Protein AF-B2L511-F1 (afdb_monomer)

Mean predicted aligned error: 5.23 Å

Sequence (36 aa):
RFLPSPVVIKKRIEGLIEREYLARTPEDRKVYTYVA

InterPro domains:
  IPR016157 Cullin, conserved site [PS01256] (9-36)
  IPR036388 Winged helix-like DNA-binding domain superfamily [G3DSA:1.10.10.10] (1-36)
  IPR036390 Winged helix DNA-binding domain superfamily [SSF46785] (1-36)

Foldseek 3Di:
DDDDDVVVVVVVVVVCVVVVQWDQDPVDNVDIDGGD

Radius of gyration: 10.98 Å; Cα contacts (8 Å, |Δi|>4): 30; chains: 1; bounding box: 20×17×34 Å

Organism: Xenopus borealis (NCBI:txid8354)

pLDDT: mean 86.0, std 5.94, range [63.03, 93.12]

Structure (mmCIF, N/CA/C/O backbone):
data_AF-B2L511-F1
#
_entry.id   AF-B2L511-F1
#
loop_
_atom_site.group_PDB
_atom_site.id
_atom_site.type_symbol
_atom_site.label_atom_id
_atom_site.label_alt_id
_atom_site.label_comp_id
_atom_site.label_asym_id
_atom_site.label_entity_id
_atom_site.label_seq_id
_atom_site.pdbx_PDB_ins_code
_atom_site.Cartn_x
_atom_site.Cartn_y
_atom_site.Cartn_z
_atom_site.occupancy
_atom_site.B_iso_or_equiv
_atom_site.auth_seq_id
_atom_site.auth_comp_id
_atom_site.auth_asym_id
_atom_site.auth_atom_id
_atom_site.pdbx_PDB_model_num
ATOM 1 N N . ARG A 1 1 ? -2.568 -9.424 -22.707 1.00 63.03 1 ARG A N 1
ATOM 2 C CA . ARG A 1 1 ? -2.641 -9.311 -21.228 1.00 63.03 1 ARG A CA 1
ATOM 3 C C . ARG A 1 1 ? -1.276 -8.835 -20.746 1.00 63.03 1 ARG A C 1
ATOM 5 O O . ARG A 1 1 ? -0.303 -9.510 -21.040 1.00 63.03 1 ARG A O 1
ATOM 12 N N . PHE A 1 2 ? -1.182 -7.643 -20.156 1.00 74.12 2 PHE A N 1
ATOM 13 C CA . PHE A 1 2 ? 0.107 -7.074 -19.741 1.00 74.12 2 PHE A CA 1
ATOM 14 C C . PHE A 1 2 ? 0.622 -7.804 -18.495 1.00 74.12 2 PHE A C 1
ATOM 16 O O . PHE A 1 2 ? -0.170 -8.110 -17.606 1.00 74.12 2 PHE A O 1
ATOM 23 N N . LEU A 1 3 ? 1.925 -8.078 -18.438 1.00 77.69 3 LEU A N 1
ATOM 24 C CA . LEU A 1 3 ? 2.615 -8.597 -17.256 1.00 77.69 3 LEU A CA 1
ATOM 25 C C . LEU A 1 3 ? 3.277 -7.401 -16.561 1.00 77.69 3 LEU A C 1
ATOM 27 O O . LEU A 1 3 ? 4.399 -7.044 -16.920 1.00 77.69 3 LEU A O 1
ATOM 31 N N . PRO A 1 4 ? 2.590 -6.696 -15.64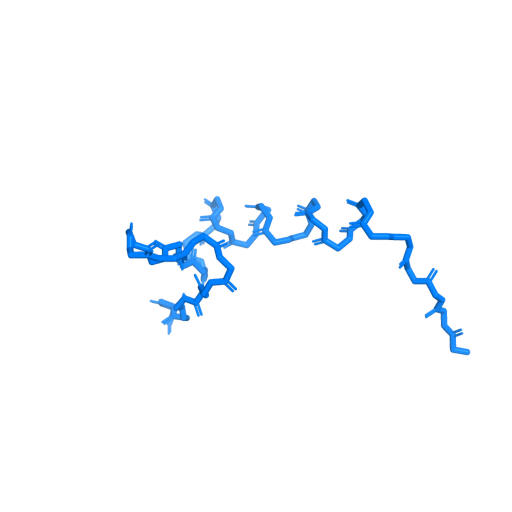5 1.00 79.19 4 PRO A N 1
ATOM 32 C CA . PRO A 1 4 ? 3.224 -5.601 -14.934 1.00 79.19 4 PRO A CA 1
ATOM 33 C C . PRO A 1 4 ? 4.370 -6.158 -14.091 1.00 79.19 4 PRO A C 1
ATOM 35 O O . PRO A 1 4 ? 4.181 -7.085 -13.302 1.00 79.19 4 PRO A O 1
ATOM 38 N N . SER A 1 5 ? 5.559 -5.575 -14.239 1.00 86.25 5 SER A N 1
ATOM 39 C CA . SER A 1 5 ? 6.690 -5.915 -13.386 1.00 86.25 5 SER A CA 1
ATOM 40 C C . SER A 1 5 ? 6.300 -5.727 -11.914 1.00 86.25 5 SER A C 1
ATOM 42 O O . SER A 1 5 ? 5.648 -4.730 -11.579 1.00 86.25 5 SER A O 1
ATOM 44 N N . PRO A 1 6 ? 6.734 -6.615 -11.004 1.00 86.19 6 PRO A N 1
ATOM 45 C CA . PRO A 1 6 ? 6.382 -6.552 -9.581 1.00 86.19 6 PRO A CA 1
ATOM 46 C C . PRO A 1 6 ? 6.759 -5.216 -8.922 1.00 86.19 6 PRO A C 1
ATOM 48 O O . PRO A 1 6 ? 6.140 -4.802 -7.945 1.00 86.19 6 PRO A O 1
ATOM 51 N N . VAL A 1 7 ? 7.727 -4.496 -9.494 1.00 87.69 7 VAL A N 1
ATOM 52 C CA . VAL A 1 7 ? 8.109 -3.132 -9.102 1.00 87.69 7 VAL A CA 1
ATOM 53 C C . VAL A 1 7 ? 6.945 -2.140 -9.245 1.00 87.69 7 VAL A C 1
ATOM 55 O O . VAL A 1 7 ? 6.724 -1.314 -8.364 1.00 87.69 7 VAL A O 1
ATOM 58 N N . VAL A 1 8 ? 6.171 -2.231 -10.330 1.00 88.06 8 VAL A N 1
ATOM 59 C CA . VAL A 1 8 ? 5.040 -1.329 -10.605 1.00 88.06 8 VAL A CA 1
ATOM 60 C C . VAL A 1 8 ? 3.874 -1.615 -9.661 1.00 88.06 8 VAL A C 1
ATOM 62 O O . VAL A 1 8 ? 3.219 -0.689 -9.188 1.00 88.06 8 VAL A O 1
ATOM 65 N N . ILE A 1 9 ? 3.637 -2.895 -9.358 1.00 88.12 9 ILE A N 1
ATOM 66 C CA . ILE A 1 9 ? 2.592 -3.324 -8.421 1.00 88.12 9 ILE A CA 1
ATOM 67 C C . ILE A 1 9 ? 2.891 -2.768 -7.024 1.00 88.12 9 ILE A C 1
ATOM 69 O O . ILE A 1 9 ? 2.017 -2.154 -6.420 1.00 88.12 9 ILE A O 1
ATOM 73 N N . LYS A 1 10 ? 4.143 -2.883 -6.555 1.00 88.69 10 LYS A N 1
ATOM 74 C CA . LYS A 1 10 ? 4.571 -2.316 -5.266 1.00 88.69 10 LYS A CA 1
ATOM 75 C C . LYS A 1 10 ? 4.357 -0.802 -5.204 1.00 88.69 10 LYS A C 1
ATOM 77 O O . LYS A 1 10 ? 3.707 -0.341 -4.275 1.00 88.69 10 LYS A O 1
ATOM 82 N N . LYS A 1 11 ? 4.790 -0.049 -6.225 1.00 90.81 11 LYS A N 1
ATOM 83 C CA . LYS A 1 11 ? 4.578 1.412 -6.286 1.00 90.81 11 LYS A CA 1
ATOM 84 C C . LYS A 1 11 ? 3.101 1.812 -6.206 1.00 90.81 11 LYS A C 1
ATOM 86 O O . LYS A 1 11 ? 2.766 2.800 -5.566 1.00 90.81 11 LYS A O 1
ATOM 91 N N . ARG A 1 12 ? 2.208 1.051 -6.847 1.00 90.38 12 ARG A N 1
ATOM 92 C CA . ARG A 1 12 ? 0.759 1.303 -6.777 1.00 90.38 12 ARG A CA 1
ATOM 93 C C . ARG A 1 12 ? 0.179 1.031 -5.395 1.00 90.38 12 ARG A C 1
ATOM 95 O O . ARG A 1 12 ? -0.646 1.814 -4.946 1.00 90.38 12 ARG A O 1
ATOM 102 N N . ILE A 1 13 ? 0.606 -0.046 -4.738 1.00 89.62 13 ILE A N 1
ATOM 103 C CA . ILE A 1 13 ? 0.179 -0.350 -3.366 1.00 89.62 13 ILE A CA 1
ATOM 104 C C . ILE A 1 13 ? 0.623 0.772 -2.420 1.00 89.62 13 ILE A C 1
ATOM 106 O O . ILE A 1 13 ? -0.173 1.204 -1.597 1.00 89.62 13 ILE A O 1
ATOM 110 N N . GLU A 1 14 ? 1.846 1.295 -2.566 1.00 90.56 14 GLU A N 1
ATOM 111 C CA . GLU A 1 14 ? 2.309 2.429 -1.750 1.00 90.56 14 GLU A CA 1
ATOM 112 C C . GLU A 1 14 ? 1.463 3.684 -1.966 1.00 90.56 14 GLU A C 1
ATOM 114 O O . GLU A 1 14 ? 0.973 4.240 -0.991 1.00 9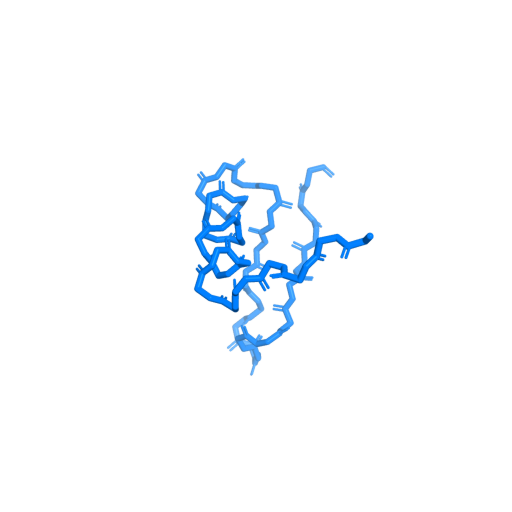0.56 14 GLU A O 1
ATOM 119 N N . GLY A 1 15 ? 1.155 4.046 -3.215 1.00 93.12 15 GLY A N 1
ATOM 120 C CA . GLY A 1 15 ? 0.277 5.189 -3.488 1.00 93.12 15 GLY A CA 1
ATOM 121 C C . GLY A 1 15 ? -1.163 5.019 -2.978 1.00 93.12 15 GLY A C 1
ATOM 122 O O . GLY A 1 15 ? -1.825 6.006 -2.670 1.00 93.12 15 GLY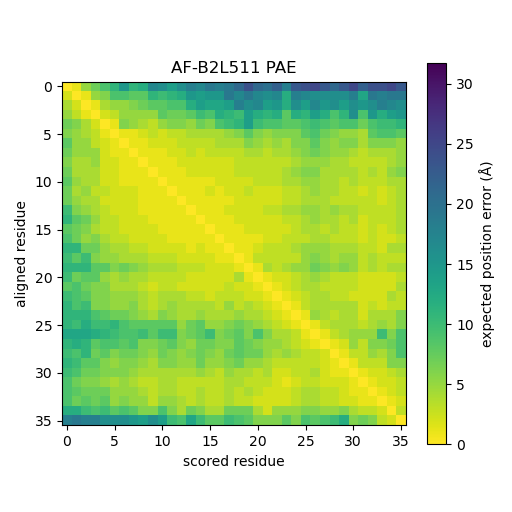 A O 1
ATOM 123 N N . LEU A 1 16 ? -1.669 3.786 -2.877 1.00 91.12 16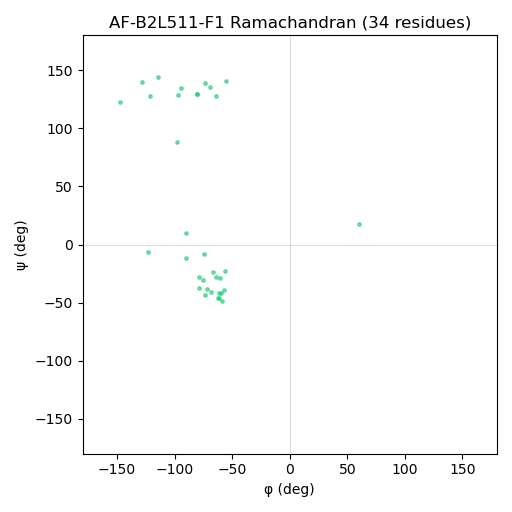 LEU A N 1
ATOM 124 C CA . LEU A 1 16 ? -2.980 3.509 -2.275 1.00 91.12 16 LEU A CA 1
ATOM 125 C C . LEU A 1 16 ? -2.949 3.604 -0.745 1.00 91.12 16 LEU A C 1
ATOM 127 O O . LEU A 1 16 ? -3.951 3.987 -0.148 1.00 91.12 16 LEU A O 1
ATOM 131 N N . ILE A 1 17 ? -1.810 3.292 -0.125 1.00 89.88 17 ILE A N 1
ATOM 132 C CA . ILE A 1 17 ? -1.610 3.457 1.317 1.00 89.88 17 ILE A CA 1
ATOM 133 C C . ILE A 1 17 ? -1.443 4.935 1.677 1.00 89.88 17 ILE A C 1
ATOM 135 O O . ILE A 1 17 ? -2.072 5.400 2.618 1.00 89.88 17 ILE A O 1
ATOM 139 N N . GLU A 1 18 ? -0.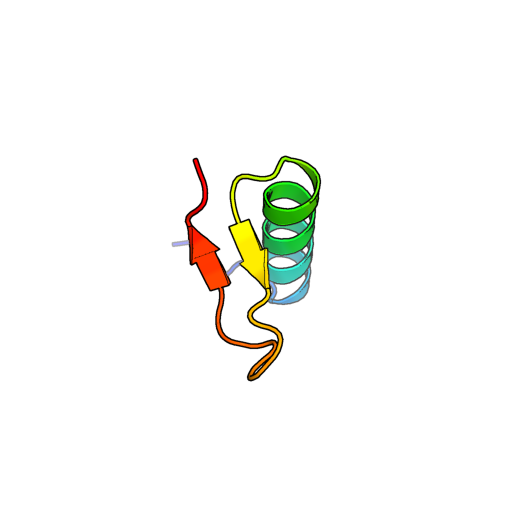657 5.691 0.904 1.00 90.12 18 GLU A N 1
ATOM 140 C CA . GLU A 1 18 ? -0.479 7.140 1.105 1.00 90.12 18 GLU A CA 1
ATOM 141 C C . GLU A 1 18 ? -1.789 7.924 0.979 1.00 90.12 18 GLU A C 1
ATOM 143 O O . GLU A 1 18 ? -1.955 8.966 1.601 1.00 90.12 18 GLU A O 1
ATOM 148 N N . ARG A 1 19 ? -2.726 7.421 0.172 1.00 91.31 19 ARG A N 1
ATOM 149 C CA . ARG A 1 19 ? -4.060 8.004 -0.001 1.00 91.31 19 ARG A CA 1
ATOM 150 C C . ARG A 1 19 ? -5.102 7.453 0.978 1.00 91.31 19 ARG A C 1
ATOM 152 O O . ARG A 1 19 ? -6.285 7.673 0.752 1.00 91.31 19 ARG A O 1
ATOM 159 N N . GLU A 1 20 ? -4.682 6.693 1.989 1.00 87.00 20 GLU A N 1
ATOM 160 C CA . GLU A 1 20 ? -5.545 6.097 3.023 1.00 87.00 20 GLU A CA 1
ATOM 161 C C . GLU A 1 20 ? -6.628 5.133 2.490 1.00 87.00 20 GLU A C 1
ATOM 163 O O . GLU A 1 20 ? -7.552 4.769 3.206 1.00 87.00 20 GLU A O 1
ATOM 168 N N . TYR A 1 21 ? -6.499 4.636 1.253 1.00 89.12 21 TYR A N 1
ATOM 169 C CA . TYR A 1 21 ? -7.402 3.606 0.712 1.00 89.12 21 TYR A CA 1
ATOM 170 C C . TYR A 1 21 ? -7.047 2.202 1.218 1.00 89.12 21 TYR A C 1
ATOM 172 O O . TYR A 1 21 ? -7.909 1.322 1.285 1.00 89.12 21 TYR A O 1
ATOM 180 N N . LEU A 1 22 ? -5.770 1.973 1.539 1.00 90.75 22 LEU A N 1
ATOM 181 C CA . LEU A 1 22 ? -5.258 0.718 2.086 1.00 90.75 22 LEU A CA 1
ATOM 182 C C . LEU A 1 22 ? -4.445 0.981 3.358 1.00 90.75 22 LEU A C 1
ATOM 184 O O . LEU A 1 22 ? -3.614 1.881 3.388 1.00 90.75 22 LEU A O 1
ATOM 188 N N . ALA A 1 23 ? -4.591 0.135 4.373 1.00 88.81 23 ALA A N 1
ATOM 189 C CA . ALA A 1 23 ? -3.720 0.113 5.545 1.00 88.81 23 ALA A CA 1
ATOM 190 C C . ALA A 1 23 ? -2.930 -1.194 5.608 1.00 88.81 23 ALA A C 1
ATOM 192 O O . ALA A 1 23 ? -3.434 -2.263 5.266 1.00 88.81 23 ALA A O 1
ATOM 193 N N . ARG A 1 24 ? -1.676 -1.112 6.066 1.00 87.31 24 ARG A N 1
ATOM 194 C CA . ARG A 1 24 ? -0.870 -2.298 6.380 1.00 87.31 24 ARG A CA 1
ATOM 195 C C . ARG A 1 24 ? -1.273 -2.806 7.754 1.00 87.31 24 ARG A C 1
ATOM 197 O O . ARG A 1 24 ? -1.283 -2.033 8.711 1.00 87.31 24 ARG A O 1
ATOM 204 N N . THR A 1 25 ? -1.561 -4.095 7.859 1.00 87.44 25 THR A N 1
ATOM 205 C CA . THR A 1 25 ? -1.820 -4.713 9.157 1.00 87.44 25 THR A CA 1
ATOM 206 C C . THR A 1 25 ? -0.509 -4.756 9.960 1.00 87.44 25 THR A C 1
ATOM 208 O O . THR A 1 25 ? 0.538 -5.090 9.396 1.00 87.44 25 THR A O 1
ATOM 211 N N . PRO A 1 26 ? -0.511 -4.406 11.262 1.00 82.94 26 PRO A N 1
ATOM 212 C CA . PRO A 1 26 ? 0.704 -4.436 12.082 1.00 82.94 26 PRO A CA 1
ATOM 213 C C . PRO A 1 26 ? 1.243 -5.859 12.294 1.00 82.94 26 PRO A C 1
ATOM 215 O O . PRO A 1 26 ? 2.434 -6.032 12.537 1.00 82.94 26 PRO A O 1
ATOM 218 N N . GLU A 1 27 ? 0.378 -6.865 12.167 1.00 85.62 27 GLU A N 1
ATOM 219 C CA . GLU A 1 27 ? 0.713 -8.282 12.333 1.00 85.62 27 GLU A CA 1
ATOM 220 C C . GLU A 1 27 ? 1.402 -8.872 11.097 1.00 85.62 27 GLU A C 1
ATOM 222 O O . GLU A 1 27 ? 2.337 -9.658 11.232 1.00 85.62 27 GLU A O 1
ATOM 227 N N . ASP A 1 28 ? 0.997 -8.462 9.888 1.00 82.62 28 ASP A N 1
ATOM 228 C CA . ASP A 1 28 ? 1.590 -8.959 8.649 1.00 82.62 28 ASP A CA 1
ATOM 229 C C . ASP A 1 28 ? 1.598 -7.895 7.541 1.00 82.62 28 ASP A C 1
ATOM 231 O O . ASP A 1 28 ? 0.568 -7.37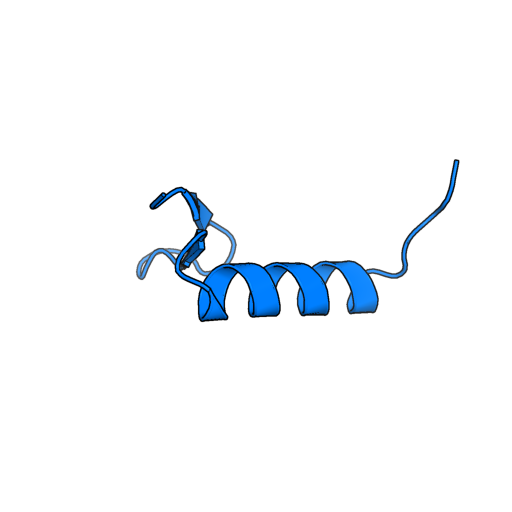4 7.116 1.00 82.62 28 ASP A O 1
ATOM 235 N N . ARG A 1 29 ? 2.794 -7.595 7.019 1.00 80.12 29 ARG A N 1
ATOM 236 C CA . ARG A 1 29 ? 3.006 -6.570 5.979 1.00 80.12 29 ARG A CA 1
ATOM 237 C C . ARG A 1 29 ? 2.534 -6.998 4.586 1.00 80.12 29 ARG A C 1
ATOM 239 O O . ARG A 1 29 ? 2.579 -6.178 3.667 1.00 80.12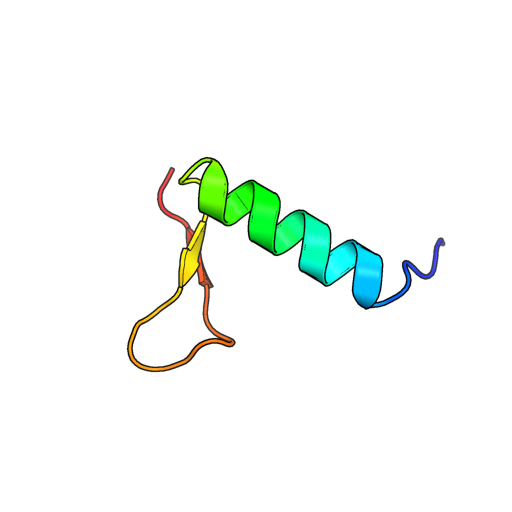 29 ARG A O 1
ATOM 246 N N . LYS A 1 30 ? 2.157 -8.268 4.406 1.00 83.50 30 LYS A N 1
ATOM 247 C CA . LYS A 1 30 ? 1.547 -8.793 3.176 1.00 83.50 30 LYS A CA 1
ATOM 248 C C . LYS A 1 30 ? 0.023 -8.698 3.211 1.00 83.50 30 LYS A C 1
ATOM 250 O O . LYS A 1 30 ? -0.600 -8.901 2.170 1.00 83.50 30 LYS A O 1
ATOM 255 N N . VAL A 1 31 ? -0.563 -8.403 4.372 1.00 86.56 31 VAL A N 1
ATOM 256 C CA . VAL A 1 31 ? -2.003 -8.226 4.541 1.00 86.56 31 VAL A CA 1
ATOM 257 C C . VAL A 1 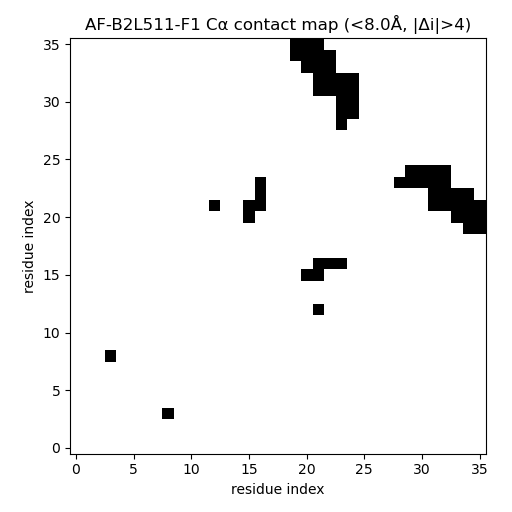31 ? -2.323 -6.734 4.481 1.00 86.56 31 VAL A C 1
ATOM 259 O O . VAL A 1 31 ? -1.681 -5.904 5.131 1.00 86.56 31 VAL A O 1
ATOM 262 N N . TYR A 1 32 ? -3.294 -6.395 3.636 1.00 89.44 32 TYR A N 1
ATOM 263 C CA . TYR A 1 32 ? -3.758 -5.029 3.439 1.00 89.44 32 TYR A CA 1
ATOM 264 C C . TYR A 1 32 ? -5.243 -4.960 3.765 1.00 89.44 32 TYR A C 1
ATOM 266 O O . TYR A 1 32 ? -6.036 -5.729 3.219 1.00 89.44 32 TYR A O 1
ATOM 274 N N . THR A 1 33 ? -5.608 -4.027 4.633 1.00 88.75 33 THR A N 1
ATOM 275 C CA . THR A 1 33 ? -6.999 -3.741 4.978 1.00 88.75 33 THR A CA 1
ATOM 276 C C . THR A 1 33 ? -7.494 -2.599 4.105 1.00 88.75 33 THR A C 1
ATOM 278 O O . THR A 1 33 ? -6.788 -1.608 3.931 1.00 88.75 33 THR A O 1
ATOM 281 N N . TYR A 1 34 ? -8.694 -2.733 3.550 1.00 90.44 34 TYR A N 1
ATOM 282 C CA . TYR A 1 34 ? -9.370 -1.645 2.849 1.00 90.44 34 TYR A CA 1
ATOM 283 C C . TYR A 1 34 ? -10.029 -0.711 3.870 1.00 90.44 34 TYR A C 1
ATOM 285 O O . TYR A 1 34 ? -10.698 -1.202 4.778 1.00 90.44 34 TYR A O 1
ATOM 293 N N . VAL A 1 35 ? -9.791 0.599 3.756 1.00 83.56 35 VAL A N 1
ATOM 294 C CA . VAL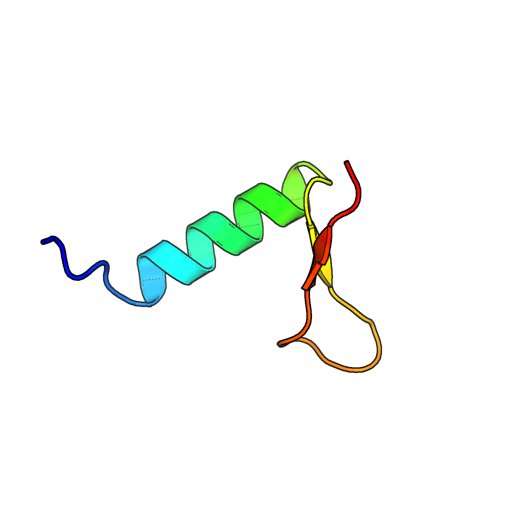 A 1 35 ? -10.136 1.584 4.810 1.00 83.56 35 VAL A CA 1
ATOM 295 C C . VAL A 1 35 ? -11.064 2.705 4.315 1.00 83.56 35 VAL A C 1
ATOM 297 O O . VAL A 1 35 ? -11.535 3.494 5.128 1.00 83.56 35 VAL A O 1
ATOM 300 N N . ALA A 1 36 ? -11.351 2.768 3.011 1.00 75.94 36 ALA A N 1
ATOM 301 C CA . ALA A 1 36 ? -12.252 3.766 2.426 1.00 75.94 36 ALA A CA 1
ATOM 302 C C . ALA A 1 36 ? -13.741 3.401 2.559 1.00 75.94 36 ALA A C 1
ATOM 304 O O . ALA A 1 36 ? -14.061 2.191 2.627 1.00 75.94 36 ALA A O 1
#

Secondary structure (DSSP, 8-state):
-----HHHHHHHHHHHHHTTSEEE-SS-TT-EEE--

Solvent-accessible surface area (backbone atoms only — not comparable to full-atom values): 2312 Å² total; per-residue (Å²): 134,88,80,78,55,70,69,59,56,52,56,52,51,50,57,35,35,79,66,52,43,32,41,71,42,92,89,39,85,88,43,73,44,80,62,115

Nearest PDB structures (foldseek):
  2do7-assembly1_A  TM=8.939E-01  e=4.259E-02  Homo sapiens
  1u6g-assembly1_A  TM=8.929E-01  e=1.514E-01  Homo sapiens
  8or3-assembly1_A  TM=8.962E-01  e=1.514E-01  Homo sapiens
  8b3i-assembly1_e  TM=9.344E-01  e=2.661E-01  Homo sapiens
  3dqv-assembly3_C-2  TM=9.036E-01  e=4.676E-01  Homo sapiens